Protein AF-A0A3M1FPE7-F1 (afdb_monomer_lite)

Structure (mmCIF, N/CA/C/O backbone):
data_AF-A0A3M1FPE7-F1
#
_entry.id   AF-A0A3M1FPE7-F1
#
loop_
_atom_site.group_PDB
_atom_site.id
_atom_site.type_symbol
_atom_site.label_atom_id
_atom_site.label_alt_id
_atom_site.label_comp_id
_atom_site.label_asym_id
_atom_site.label_entity_id
_atom_site.label_seq_id
_atom_site.pdbx_PDB_ins_code
_atom_site.Cartn_x
_atom_site.Cartn_y
_atom_site.Cartn_z
_atom_site.occupancy
_atom_site.B_iso_or_equiv
_atom_site.auth_seq_id
_atom_site.auth_comp_id
_atom_site.auth_asym_id
_atom_site.auth_atom_id
_atom_site.pdbx_PDB_model_num
ATOM 1 N N . MET A 1 1 ? -33.436 -4.280 18.629 1.00 36.81 1 MET A N 1
ATOM 2 C CA . MET A 1 1 ? -32.572 -5.250 17.925 1.00 36.81 1 MET A CA 1
ATOM 3 C C . MET A 1 1 ? -31.583 -4.452 17.100 1.00 36.81 1 MET A C 1
ATOM 5 O O . MET A 1 1 ? -31.954 -3.935 16.057 1.00 36.81 1 MET A O 1
ATOM 9 N N . GLU A 1 2 ? -30.370 -4.252 17.607 1.00 35.75 2 GLU A N 1
ATOM 10 C CA . GLU A 1 2 ? -29.309 -3.613 16.828 1.00 35.75 2 GLU A CA 1
ATOM 11 C C . GLU A 1 2 ? -28.816 -4.612 15.783 1.00 35.75 2 GLU A C 1
ATOM 13 O O . GLU A 1 2 ? -28.237 -5.649 16.110 1.00 35.75 2 GLU A O 1
ATOM 18 N N . THR A 1 3 ? -29.072 -4.328 14.508 1.00 38.91 3 THR A N 1
ATOM 19 C CA . THR A 1 3 ? -28.414 -5.035 13.415 1.00 38.91 3 THR A CA 1
ATOM 20 C C . THR A 1 3 ? -26.939 -4.658 13.471 1.00 38.91 3 THR A C 1
ATOM 22 O O . THR A 1 3 ? -26.558 -3.577 13.014 1.00 38.91 3 THR A O 1
ATOM 25 N N . LYS A 1 4 ? -26.098 -5.520 14.054 1.00 38.91 4 LYS A N 1
ATOM 26 C CA . LYS A 1 4 ? -24.651 -5.440 13.846 1.00 38.91 4 LYS A CA 1
ATOM 27 C C . LYS A 1 4 ? -24.434 -5.464 12.335 1.00 38.91 4 LYS A C 1
ATOM 29 O O . LYS A 1 4 ? -24.627 -6.502 11.704 1.00 38.91 4 LYS A O 1
ATOM 34 N N . LYS A 1 5 ? -24.098 -4.305 11.752 1.00 47.38 5 LYS A N 1
ATOM 35 C CA . LYS A 1 5 ? -23.572 -4.228 10.384 1.00 47.38 5 LYS A CA 1
ATOM 36 C C . LYS A 1 5 ? -22.479 -5.300 10.285 1.00 47.38 5 LYS A C 1
ATOM 38 O O . LYS A 1 5 ? -21.716 -5.415 11.251 1.00 47.38 5 LYS A O 1
ATOM 43 N N . PRO A 1 6 ? -22.441 -6.113 9.212 1.00 44.62 6 PRO A N 1
ATOM 44 C CA . PRO A 1 6 ? -21.461 -7.187 9.081 1.00 44.62 6 PRO A CA 1
ATOM 45 C C . PRO A 1 6 ? -20.092 -6.606 9.414 1.00 44.62 6 PRO A C 1
ATOM 47 O O . PRO A 1 6 ? -19.719 -5.582 8.844 1.00 44.62 6 PRO A O 1
ATOM 50 N N . GLY A 1 7 ? -19.441 -7.175 10.432 1.00 43.00 7 GLY A N 1
ATOM 51 C CA . GLY A 1 7 ? -18.243 -6.599 11.027 1.00 43.00 7 GLY A CA 1
ATOM 52 C C . GLY A 1 7 ? -17.244 -6.282 9.928 1.00 43.00 7 GLY A C 1
ATOM 53 O O . GLY A 1 7 ? -16.752 -7.187 9.255 1.00 43.00 7 GLY A O 1
ATOM 54 N N . PHE A 1 8 ? -16.992 -4.994 9.702 1.00 51.69 8 PHE A N 1
ATOM 55 C CA . PHE A 1 8 ? -15.898 -4.582 8.845 1.00 51.69 8 PHE A CA 1
ATOM 56 C C . PHE A 1 8 ? -14.634 -5.054 9.541 1.00 51.69 8 PHE A C 1
ATOM 58 O O . PHE A 1 8 ? -14.253 -4.517 10.575 1.00 51.69 8 PHE A O 1
ATOM 65 N N . ASN A 1 9 ? -14.049 -6.132 9.025 1.00 54.28 9 ASN A N 1
ATOM 66 C CA . ASN A 1 9 ? -12.791 -6.630 9.543 1.00 54.28 9 ASN A CA 1
ATOM 67 C C . ASN A 1 9 ? -11.736 -5.573 9.190 1.00 54.28 9 ASN A C 1
ATOM 69 O O . ASN A 1 9 ? -11.361 -5.443 8.018 1.00 54.28 9 ASN A O 1
ATOM 73 N N . PHE A 1 10 ? -11.378 -4.753 10.180 1.00 67.00 10 PHE A N 1
ATOM 74 C CA . PHE A 1 10 ? -10.311 -3.764 10.089 1.00 67.00 10 PHE A CA 1
ATOM 75 C C . PHE A 1 10 ? -9.018 -4.519 9.805 1.00 67.00 10 PHE A C 1
ATOM 77 O O . PHE A 1 10 ? -8.678 -5.457 10.522 1.00 67.00 10 PHE A O 1
ATOM 84 N N . GLY A 1 11 ? -8.362 -4.184 8.701 1.00 87.19 11 GLY A N 1
ATOM 85 C CA . GLY A 1 11 ? -7.264 -4.980 8.177 1.00 87.19 11 GLY A CA 1
ATOM 86 C C . GLY A 1 11 ? -6.594 -4.314 6.988 1.00 87.19 11 GLY A C 1
ATOM 87 O O . GLY A 1 11 ? -7.094 -3.332 6.431 1.00 87.19 11 GLY A O 1
ATOM 88 N N . VAL A 1 12 ? -5.446 -4.854 6.613 1.00 93.56 12 VAL A N 1
ATOM 89 C CA . VAL A 1 12 ? -4.646 -4.402 5.482 1.00 93.56 12 VAL A CA 1
ATOM 90 C C . VAL A 1 12 ? -5.029 -5.210 4.252 1.00 93.56 12 VAL A C 1
ATOM 92 O O . VAL A 1 12 ? -4.995 -6.441 4.256 1.00 93.56 12 VAL A O 1
ATOM 95 N N . VAL A 1 13 ? -5.371 -4.510 3.179 1.00 95.69 13 VAL A N 1
ATOM 96 C CA . VAL A 1 13 ? -5.630 -5.090 1.865 1.00 95.69 13 VAL A CA 1
ATOM 97 C C . VAL A 1 13 ? -4.527 -4.630 0.926 1.00 95.69 13 VAL A C 1
ATOM 99 O O . VAL A 1 13 ? -4.425 -3.446 0.618 1.00 95.69 13 VAL A O 1
ATOM 102 N N . LEU A 1 14 ? -3.711 -5.566 0.457 1.00 97.44 14 LEU A N 1
ATOM 103 C CA . LEU A 1 14 ? 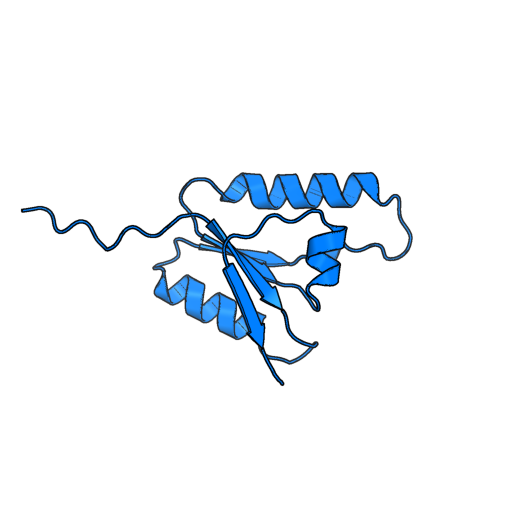-2.732 -5.306 -0.587 1.00 97.44 14 LEU A CA 1
ATOM 104 C C . LEU A 1 14 ? -3.435 -5.272 -1.950 1.00 97.44 14 LEU A C 1
ATOM 106 O O . LEU A 1 14 ? -4.204 -6.177 -2.276 1.00 97.44 14 LEU A O 1
ATOM 110 N N . VAL A 1 15 ? -3.155 -4.258 -2.763 1.00 97.81 15 VAL A N 1
ATOM 111 C CA . VAL A 1 15 ? -3.648 -4.123 -4.137 1.00 97.81 15 VAL A CA 1
ATOM 112 C C . VAL A 1 15 ? -2.451 -4.011 -5.075 1.00 97.81 15 VAL A C 1
ATOM 114 O O . VAL A 1 15 ? -1.720 -3.022 -5.030 1.00 97.81 15 VAL A O 1
ATOM 117 N N . THR A 1 16 ? -2.251 -5.019 -5.929 1.00 97.69 16 THR A N 1
ATOM 118 C CA . THR A 1 16 ? -1.147 -5.057 -6.905 1.00 97.69 16 THR A CA 1
ATOM 119 C C . THR A 1 16 ? -1.636 -5.071 -8.347 1.00 97.69 16 THR A C 1
ATOM 121 O O . THR A 1 16 ? -2.802 -5.339 -8.634 1.00 97.69 16 THR A O 1
ATOM 124 N N . GLY A 1 17 ? -0.731 -4.766 -9.272 1.00 96.00 17 GLY A N 1
ATOM 125 C CA . GLY A 1 17 ? -1.020 -4.618 -10.694 1.00 96.00 17 GLY A CA 1
ATOM 126 C C . GLY A 1 17 ? -0.021 -3.665 -11.336 1.00 96.00 17 GLY A C 1
ATOM 127 O O . GLY A 1 17 ? 0.555 -2.812 -10.658 1.00 96.00 17 GLY A O 1
ATOM 128 N N . LYS A 1 18 ? 0.172 -3.776 -12.650 1.00 92.81 18 LYS A N 1
ATOM 129 C CA . LYS A 1 18 ? 1.117 -2.924 -13.384 1.00 92.81 18 LYS A CA 1
ATOM 130 C C . LYS A 1 18 ? 0.727 -1.441 -13.321 1.00 92.81 18 LYS A C 1
ATOM 132 O O . LYS A 1 18 ? -0.390 -1.064 -12.943 1.00 92.81 18 LYS A O 1
ATOM 137 N N . SER A 1 19 ? 1.657 -0.569 -13.705 1.00 91.69 19 SER A N 1
ATOM 138 C CA . SER A 1 19 ? 1.354 0.845 -13.920 1.00 91.69 19 SER A CA 1
ATOM 139 C C . SER A 1 19 ? 0.243 0.978 -14.965 1.00 91.69 19 SER A C 1
ATOM 141 O O . SER A 1 19 ? 0.257 0.276 -15.973 1.00 91.69 19 SER A O 1
ATOM 143 N N . GLY A 1 20 ? -0.745 1.832 -14.698 1.00 92.56 20 GLY A N 1
ATOM 144 C CA . GLY A 1 20 ? -1.924 1.987 -15.555 1.00 92.56 20 GLY A CA 1
ATOM 145 C C . GLY A 1 20 ? -3.042 0.953 -15.350 1.00 92.56 20 GLY A C 1
ATOM 146 O O . GLY A 1 20 ? -4.113 1.137 -15.911 1.00 92.56 20 GLY A O 1
ATOM 147 N N . ALA A 1 21 ? -2.873 -0.065 -14.495 1.00 94.44 21 ALA A N 1
ATOM 148 C CA . ALA A 1 21 ? -3.895 -1.099 -14.256 1.00 94.44 21 ALA A CA 1
ATOM 149 C C . ALA A 1 21 ? -5.169 -0.606 -13.529 1.00 94.44 21 ALA A C 1
ATOM 151 O O . ALA A 1 21 ? -6.054 -1.398 -13.231 1.00 94.44 21 ALA A O 1
ATOM 152 N N . GLY A 1 22 ? -5.271 0.682 -13.183 1.00 95.19 22 GLY A N 1
ATOM 153 C CA . GLY A 1 22 ? -6.444 1.232 -12.490 1.00 95.19 22 GLY A CA 1
ATOM 154 C C . GLY A 1 22 ? -6.503 0.951 -10.981 1.00 95.19 22 GLY A C 1
ATOM 155 O O . GLY A 1 22 ? -7.578 1.036 -10.394 1.00 95.19 22 GLY A O 1
ATOM 156 N N . LYS A 1 23 ? -5.365 0.649 -10.334 1.00 96.44 23 LYS A N 1
ATOM 157 C CA . LYS A 1 23 ? -5.283 0.387 -8.881 1.00 96.44 23 LYS A CA 1
ATOM 158 C C . LYS A 1 23 ? -5.852 1.531 -8.039 1.00 96.44 23 LYS A C 1
ATOM 160 O O . LYS A 1 23 ? -6.746 1.292 -7.234 1.00 96.44 23 LYS A O 1
ATOM 165 N N . THR A 1 24 ? -5.386 2.761 -8.269 1.00 96.19 24 THR A N 1
ATOM 166 C CA . THR A 1 24 ? -5.884 3.965 -7.585 1.00 96.19 24 THR A CA 1
ATOM 167 C C . THR A 1 24 ? -7.399 4.086 -7.675 1.00 96.19 24 THR A C 1
ATOM 169 O O . THR A 1 24 ? -8.062 4.211 -6.652 1.00 96.19 24 THR A O 1
ATOM 172 N N . TRP A 1 25 ? -7.943 3.968 -8.889 1.00 96.38 25 TRP A N 1
ATOM 173 C CA . TRP A 1 25 ? -9.378 4.084 -9.135 1.00 96.38 25 TRP A CA 1
ATOM 174 C C . TRP A 1 25 ? -10.179 3.016 -8.379 1.00 96.38 25 TRP A C 1
ATOM 176 O O . TRP A 1 25 ? -11.180 3.326 -7.736 1.00 96.38 25 TRP A O 1
ATOM 186 N N . LEU A 1 26 ? -9.711 1.761 -8.396 1.00 95.88 26 LEU A N 1
ATOM 187 C CA . LEU A 1 26 ? -10.342 0.684 -7.635 1.00 95.88 26 LEU A CA 1
ATOM 188 C C . LEU A 1 26 ? -10.328 0.981 -6.130 1.00 95.88 26 LEU A C 1
ATOM 190 O O . LEU A 1 26 ? -11.343 0.799 -5.460 1.00 95.88 26 LEU A O 1
ATOM 194 N N . ILE A 1 27 ? -9.189 1.420 -5.591 1.00 96.25 27 ILE A N 1
ATOM 195 C CA . ILE A 1 27 ? -9.048 1.725 -4.164 1.00 96.25 27 ILE A CA 1
ATOM 196 C C . ILE A 1 27 ? -9.977 2.874 -3.762 1.00 96.25 27 ILE A C 1
ATOM 198 O O . ILE A 1 27 ? -10.662 2.766 -2.749 1.00 96.25 27 ILE A O 1
ATOM 202 N N . GLU A 1 28 ? -10.046 3.941 -4.555 1.00 95.62 28 GLU A N 1
ATOM 203 C CA . GLU A 1 28 ? -10.933 5.082 -4.303 1.00 95.62 28 GLU A CA 1
ATOM 204 C C . GLU A 1 28 ? -12.406 4.656 -4.285 1.00 95.62 28 GLU A C 1
ATOM 206 O O . GLU A 1 28 ? -13.105 4.920 -3.305 1.00 95.62 28 GLU A O 1
ATOM 211 N N . ALA A 1 29 ? -12.852 3.884 -5.281 1.00 94.75 29 ALA A N 1
ATOM 212 C CA . ALA A 1 29 ? -14.213 3.344 -5.318 1.00 94.75 29 ALA A CA 1
ATOM 213 C C . ALA A 1 29 ? -14.525 2.444 -4.105 1.00 94.75 29 ALA A C 1
ATOM 215 O O . ALA A 1 29 ? -15.641 2.441 -3.575 1.00 94.75 29 ALA A O 1
ATOM 216 N N . LEU A 1 30 ? -13.539 1.673 -3.630 1.00 93.06 30 LEU A N 1
ATOM 217 C CA . LEU A 1 30 ? -13.681 0.866 -2.419 1.00 93.06 30 LEU A CA 1
ATOM 218 C C . LEU A 1 30 ? -13.776 1.741 -1.163 1.00 93.06 30 LEU A C 1
ATOM 220 O O . LEU A 1 30 ? -14.630 1.471 -0.323 1.00 93.06 30 LEU A O 1
ATOM 224 N N . ILE A 1 31 ? -12.964 2.792 -1.035 1.00 93.06 31 ILE A N 1
ATOM 225 C CA . ILE A 1 31 ? -13.019 3.732 0.096 1.00 93.06 31 ILE A CA 1
ATOM 226 C C . ILE A 1 31 ? -14.385 4.430 0.162 1.00 93.06 31 ILE A C 1
ATOM 228 O O . ILE A 1 31 ? -14.983 4.505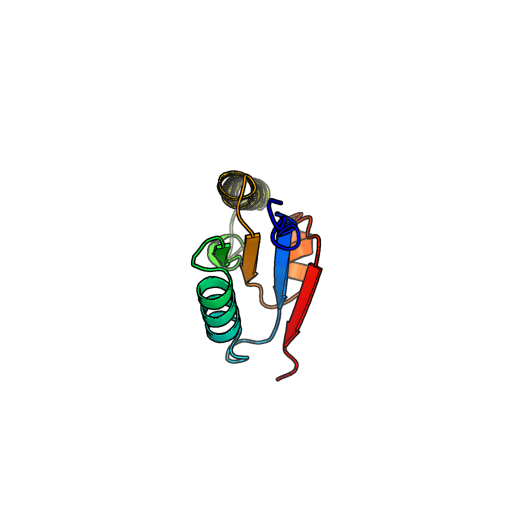 1.240 1.00 93.06 31 ILE A O 1
ATOM 232 N N . GLU A 1 32 ? -14.919 4.877 -0.976 1.00 92.12 32 GLU A N 1
ATOM 233 C CA . GLU A 1 32 ? -16.260 5.469 -1.061 1.00 92.12 32 GLU A CA 1
ATOM 234 C C . GLU A 1 32 ? -17.343 4.486 -0.608 1.00 92.12 32 GLU A C 1
ATOM 236 O O . GLU A 1 32 ? -18.189 4.821 0.224 1.00 92.12 32 GLU A O 1
ATOM 241 N N . LYS A 1 33 ? -17.278 3.231 -1.075 1.00 88.56 33 LYS A N 1
ATOM 242 C CA . LYS A 1 33 ? -18.214 2.171 -0.671 1.00 88.56 33 LYS A CA 1
ATOM 243 C C . LYS A 1 33 ? -18.154 1.866 0.830 1.00 88.56 33 LYS A C 1
ATOM 245 O O . LYS A 1 33 ? -19.164 1.470 1.412 1.00 88.56 33 LYS A O 1
ATOM 250 N N . GLN A 1 34 ? -16.995 2.060 1.458 1.00 83.81 34 GLN A N 1
ATOM 251 C CA . GLN A 1 34 ? -16.796 1.921 2.904 1.00 83.81 34 GLN A CA 1
ATOM 252 C C . GLN A 1 34 ? -17.284 3.140 3.707 1.00 83.81 34 GLN A C 1
ATOM 254 O O . GLN A 1 34 ? -17.095 3.188 4.924 1.00 83.81 34 GLN A O 1
ATOM 259 N N . GLY A 1 35 ? -17.887 4.143 3.058 1.00 83.75 35 GLY A N 1
ATOM 260 C CA . GLY A 1 35 ? -18.320 5.378 3.711 1.00 83.75 35 GLY A CA 1
ATOM 261 C C . GLY A 1 35 ? -17.150 6.184 4.276 1.00 83.75 35 GLY A C 1
ATOM 262 O O . GLY A 1 35 ? -17.285 6.792 5.334 1.00 83.75 35 GLY A O 1
ATOM 263 N N . GLY A 1 36 ? -15.982 6.123 3.626 1.00 78.69 36 GLY A N 1
ATOM 264 C CA . GLY A 1 36 ? -14.764 6.798 4.081 1.00 78.69 36 GLY A CA 1
ATOM 265 C C . GLY A 1 36 ? -14.050 6.109 5.247 1.00 78.69 36 GLY A C 1
ATOM 266 O O . GLY A 1 36 ? -13.034 6.617 5.719 1.00 78.69 36 GLY A O 1
ATOM 267 N N . ASN A 1 37 ? -14.517 4.940 5.706 1.00 87.44 37 ASN A N 1
ATOM 268 C CA . ASN A 1 37 ? -13.866 4.193 6.785 1.00 87.44 37 ASN A CA 1
ATOM 269 C C . ASN A 1 37 ? -12.696 3.314 6.299 1.00 87.44 37 ASN A C 1
ATOM 271 O O . ASN A 1 37 ? -12.527 2.154 6.690 1.00 87.44 37 ASN A O 1
ATOM 275 N N . ALA A 1 38 ? -11.909 3.870 5.386 1.00 92.62 38 ALA A N 1
ATOM 276 C CA . ALA A 1 38 ? -10.751 3.243 4.788 1.00 92.62 38 ALA A CA 1
ATOM 277 C C . ALA A 1 38 ? -9.761 4.313 4.317 1.00 92.62 38 ALA A C 1
ATOM 279 O O . ALA A 1 38 ? -10.131 5.469 4.118 1.00 92.62 38 ALA A O 1
ATOM 280 N N . ILE A 1 39 ? -8.504 3.927 4.139 1.00 94.50 39 ILE A N 1
ATOM 281 C CA . ILE A 1 39 ? -7.451 4.810 3.642 1.00 94.50 39 ILE A CA 1
ATOM 282 C C . ILE A 1 39 ? -6.607 4.096 2.594 1.00 94.50 39 ILE A C 1
ATOM 284 O O . ILE A 1 39 ? -6.471 2.874 2.621 1.00 94.50 39 ILE A O 1
ATOM 288 N N . ARG A 1 40 ? -6.031 4.877 1.683 1.00 95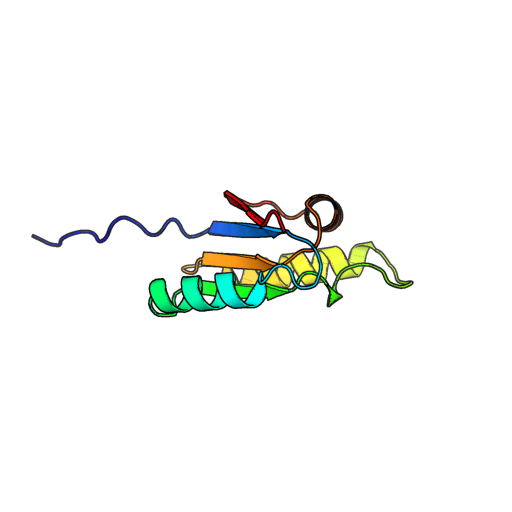.62 40 ARG A N 1
ATOM 289 C CA . ARG A 1 40 ? -5.027 4.431 0.723 1.00 95.62 40 ARG A CA 1
ATOM 290 C C . ARG A 1 40 ? -3.630 4.787 1.227 1.00 95.62 40 ARG A C 1
ATOM 292 O O . ARG A 1 40 ? -3.399 5.923 1.627 1.00 95.62 40 ARG A O 1
ATOM 299 N N . VAL A 1 41 ? -2.707 3.838 1.142 1.00 96.06 41 VAL A N 1
ATOM 300 C CA . VAL A 1 41 ? -1.270 4.033 1.354 1.00 96.06 41 VAL A CA 1
ATOM 301 C C . VAL A 1 41 ? -0.555 3.600 0.080 1.00 96.06 41 VAL A C 1
ATOM 303 O O . VAL A 1 41 ? -0.691 2.456 -0.346 1.00 96.06 41 VAL A O 1
ATOM 306 N N . ASP A 1 42 ? 0.186 4.511 -0.541 1.00 95.81 42 ASP A N 1
ATOM 307 C CA . ASP A 1 42 ? 1.042 4.193 -1.686 1.00 95.81 42 ASP A CA 1
ATOM 308 C C . ASP A 1 42 ? 2.392 3.671 -1.182 1.00 95.81 42 ASP A C 1
ATOM 310 O O . ASP A 1 42 ? 3.059 4.338 -0.388 1.00 95.81 42 ASP A O 1
ATOM 314 N N . SER A 1 43 ? 2.788 2.473 -1.615 1.00 94.56 43 SER A N 1
ATOM 315 C CA . SER A 1 43 ? 4.065 1.874 -1.231 1.00 94.56 43 SER A CA 1
ATOM 316 C C . SER A 1 43 ? 5.251 2.450 -2.009 1.00 94.56 43 SER A C 1
ATOM 318 O O . SER A 1 43 ? 6.389 2.313 -1.563 1.00 94.56 43 SER A O 1
ATOM 320 N N . SER A 1 44 ? 5.009 3.092 -3.158 1.00 92.31 44 SER A N 1
ATOM 321 C CA . SER A 1 44 ? 6.055 3.534 -4.084 1.00 92.31 44 SER A CA 1
ATOM 322 C C . SER A 1 44 ? 7.126 4.452 -3.469 1.00 92.31 44 SER A C 1
ATOM 324 O O 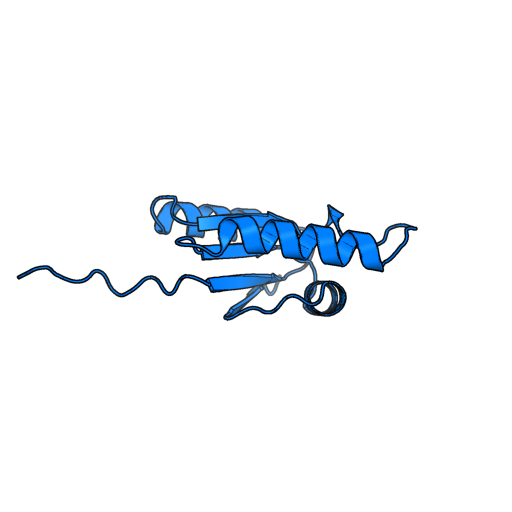. SER A 1 44 ? 8.301 4.236 -3.776 1.00 92.31 44 SER A O 1
ATOM 326 N N . PRO A 1 45 ? 6.816 5.395 -2.551 1.00 92.00 45 PRO A N 1
ATOM 327 C CA . PRO A 1 45 ? 7.826 6.291 -1.980 1.00 92.00 45 PRO A CA 1
ATOM 328 C C . PRO A 1 45 ? 8.807 5.608 -1.019 1.00 92.00 45 PRO A C 1
ATOM 330 O O . PRO A 1 45 ? 9.816 6.209 -0.662 1.00 92.00 45 PRO A O 1
ATOM 333 N N . TYR A 1 46 ? 8.496 4.387 -0.577 1.00 91.00 46 TYR A N 1
ATOM 334 C CA . TYR A 1 46 ? 9.270 3.629 0.411 1.00 91.00 46 TYR A CA 1
ATOM 335 C C . TYR A 1 46 ? 10.145 2.546 -0.230 1.00 91.00 46 TYR A C 1
ATOM 337 O O . TYR A 1 46 ? 10.906 1.862 0.455 1.00 91.00 46 TYR A O 1
ATOM 345 N N . LEU A 1 47 ? 10.024 2.359 -1.545 1.00 89.62 47 LEU A N 1
ATOM 346 C CA . LEU A 1 47 ? 10.869 1.443 -2.294 1.00 89.62 47 LEU A CA 1
ATOM 347 C C . LEU A 1 47 ? 12.198 2.138 -2.632 1.00 89.62 47 LEU A C 1
ATOM 349 O O . LEU A 1 47 ? 12.219 3.329 -2.952 1.00 89.62 47 LEU A O 1
ATOM 353 N N . PRO A 1 48 ? 13.331 1.425 -2.548 1.00 79.19 48 PRO A N 1
ATOM 354 C CA . PRO A 1 48 ? 14.640 2.033 -2.704 1.00 79.19 48 PRO A CA 1
ATOM 355 C C . PRO A 1 48 ? 14.851 2.510 -4.144 1.00 79.19 48 PRO A C 1
ATOM 357 O O . PRO A 1 48 ? 14.783 1.728 -5.088 1.00 79.19 48 PRO A O 1
ATOM 360 N N . LEU A 1 49 ? 15.180 3.795 -4.299 1.00 68.94 49 LEU A N 1
ATOM 361 C CA . LEU A 1 49 ? 15.778 4.322 -5.531 1.00 68.94 49 LEU A CA 1
ATOM 362 C C . LEU A 1 49 ? 17.317 4.281 -5.454 1.00 68.94 49 LEU A C 1
ATOM 364 O O . LEU A 1 49 ? 17.963 3.986 -6.454 1.00 68.94 49 LEU A O 1
ATOM 368 N N . SER A 1 50 ? 17.890 4.538 -4.265 1.00 59.38 50 SER A N 1
ATOM 369 C CA . SER A 1 50 ? 19.332 4.458 -3.943 1.00 59.38 50 SER A CA 1
ATOM 370 C C . SER A 1 50 ? 19.619 4.843 -2.468 1.00 59.38 50 SER A C 1
ATOM 372 O O . SER A 1 50 ? 20.404 5.755 -2.205 1.00 59.38 50 SER A O 1
ATOM 374 N N . GLY A 1 51 ? 18.935 4.234 -1.489 1.00 57.81 51 GLY A N 1
ATOM 375 C CA . GLY A 1 51 ? 18.986 4.642 -0.070 1.00 57.81 51 GLY A CA 1
ATOM 376 C C . GLY A 1 51 ? 19.157 3.482 0.919 1.00 57.81 51 GLY A C 1
ATOM 377 O O . GLY A 1 51 ? 19.156 2.321 0.523 1.00 57.81 51 GLY A O 1
ATOM 378 N N . SER A 1 52 ? 19.306 3.804 2.211 1.00 64.94 52 SER A N 1
ATOM 379 C CA . SER A 1 52 ? 19.392 2.811 3.295 1.00 64.94 52 SER A CA 1
ATOM 380 C C . SER A 1 52 ? 18.052 2.088 3.467 1.00 64.94 52 SER A C 1
ATOM 382 O O . SER A 1 52 ? 17.058 2.693 3.864 1.00 64.94 52 SER A O 1
ATOM 384 N N . GLU A 1 53 ? 18.019 0.792 3.158 1.00 72.81 53 GLU A N 1
ATOM 385 C CA . GLU A 1 53 ? 16.788 -0.007 3.070 1.00 72.81 53 GLU A CA 1
ATOM 386 C C . GLU A 1 53 ? 16.016 -0.113 4.396 1.00 72.81 53 GLU A C 1
ATOM 388 O O . GLU A 1 53 ? 14.794 -0.244 4.385 1.00 72.81 53 GLU A O 1
ATOM 393 N N . SER A 1 54 ? 16.697 -0.052 5.543 1.00 74.88 54 SER A N 1
ATOM 394 C CA . SER A 1 54 ? 16.064 -0.274 6.851 1.00 74.88 54 SER A CA 1
ATOM 395 C C . SER A 1 54 ? 15.142 0.871 7.278 1.00 74.88 54 SER A C 1
ATOM 397 O O . SER A 1 54 ? 14.063 0.615 7.809 1.00 74.88 54 SER A O 1
ATOM 399 N N . SER A 1 55 ? 15.512 2.129 7.006 1.00 83.19 55 SER A N 1
ATOM 400 C CA . SER A 1 55 ? 14.723 3.287 7.452 1.00 83.19 55 SER A CA 1
ATOM 401 C C . SER A 1 55 ? 13.405 3.426 6.693 1.00 83.19 55 SER A C 1
ATOM 403 O O . SER A 1 55 ? 12.397 3.826 7.271 1.00 83.19 55 SER A O 1
ATOM 405 N N . GLU A 1 56 ? 13.377 3.072 5.407 1.00 87.12 56 GLU A N 1
ATOM 406 C CA . GLU A 1 56 ? 12.157 3.180 4.599 1.00 87.12 56 GLU A CA 1
ATOM 407 C C . GLU A 1 56 ? 11.126 2.105 4.961 1.00 87.12 56 GLU A C 1
ATOM 409 O O . GLU A 1 56 ? 9.933 2.407 5.046 1.00 87.12 56 GLU A O 1
ATOM 414 N N . LYS A 1 57 ? 11.574 0.885 5.288 1.00 90.06 57 LYS A N 1
ATOM 415 C CA . LYS A 1 57 ? 10.696 -0.189 5.787 1.00 90.06 57 LYS A CA 1
ATOM 416 C C . LYS A 1 57 ? 10.018 0.202 7.097 1.00 90.06 57 LYS A C 1
ATOM 418 O O . LYS A 1 57 ? 8.807 0.042 7.234 1.00 90.06 57 LYS A O 1
ATOM 423 N N . GLU A 1 58 ? 10.776 0.754 8.042 1.00 90.44 58 GLU A N 1
ATOM 424 C CA . GLU A 1 58 ? 10.238 1.226 9.324 1.00 90.44 58 GLU A CA 1
ATOM 425 C C . GLU A 1 58 ? 9.242 2.375 9.134 1.00 90.44 58 GLU A C 1
ATOM 427 O O . GLU A 1 58 ? 8.153 2.357 9.713 1.00 90.44 58 GLU A O 1
ATOM 432 N N . ARG A 1 59 ? 9.566 3.351 8.273 1.00 91.38 59 ARG A N 1
ATOM 433 C CA . ARG A 1 59 ? 8.665 4.470 7.950 1.00 91.38 59 ARG A CA 1
ATOM 434 C C . ARG A 1 59 ? 7.360 3.993 7.321 1.00 91.38 59 ARG A C 1
ATOM 436 O O . ARG A 1 59 ? 6.298 4.496 7.685 1.00 91.38 59 ARG A O 1
ATOM 443 N N . PHE A 1 60 ? 7.428 3.027 6.410 1.00 94.00 60 PHE A N 1
ATOM 444 C CA . PHE A 1 60 ? 6.247 2.435 5.792 1.00 94.00 60 PHE A CA 1
ATOM 445 C C . PHE A 1 60 ? 5.381 1.689 6.815 1.00 94.00 60 PHE A C 1
ATOM 447 O O . PHE A 1 60 ? 4.172 1.908 6.884 1.00 94.00 60 PHE A O 1
ATOM 454 N N . GLN A 1 61 ? 5.989 0.854 7.663 1.00 91.38 61 GLN A N 1
ATOM 455 C CA . GLN A 1 61 ? 5.264 0.133 8.713 1.00 91.38 61 GLN A CA 1
ATOM 456 C C . GLN A 1 61 ? 4.599 1.085 9.706 1.00 91.38 61 GLN A C 1
ATOM 458 O O . GLN A 1 61 ? 3.444 0.868 10.074 1.00 91.38 61 GLN A O 1
ATOM 463 N N . ALA A 1 62 ? 5.293 2.155 10.101 1.00 91.31 62 ALA A N 1
ATOM 464 C CA . ALA A 1 62 ? 4.727 3.196 10.946 1.00 91.31 62 ALA A CA 1
ATOM 465 C C . ALA A 1 62 ? 3.530 3.879 10.268 1.00 91.31 62 ALA A C 1
ATOM 467 O O . ALA A 1 62 ? 2.524 4.127 10.929 1.00 91.31 62 ALA A O 1
ATOM 468 N N . GLU A 1 63 ? 3.597 4.147 8.961 1.00 93.06 63 GLU A N 1
ATOM 469 C CA . GLU A 1 63 ? 2.474 4.730 8.223 1.00 93.06 63 GLU A CA 1
ATOM 470 C C . GLU A 1 63 ? 1.263 3.794 8.188 1.00 93.06 63 GLU A C 1
ATOM 472 O O . GLU A 1 63 ? 0.162 4.212 8.534 1.00 93.06 63 GLU A O 1
ATOM 477 N N . VAL A 1 64 ? 1.451 2.509 7.877 1.00 91.50 64 VAL A N 1
ATOM 478 C CA . VAL A 1 64 ? 0.359 1.522 7.915 1.00 91.50 64 VAL A CA 1
ATOM 479 C C . VAL A 1 64 ? -0.214 1.380 9.333 1.00 91.50 64 VAL A C 1
ATOM 481 O O . VAL A 1 64 ? -1.432 1.304 9.503 1.00 91.50 64 VAL A O 1
ATOM 484 N N . ALA A 1 65 ? 0.639 1.368 10.363 1.00 88.38 65 ALA A N 1
ATOM 485 C CA . ALA A 1 65 ? 0.226 1.205 11.755 1.00 88.38 65 ALA A CA 1
ATOM 486 C C . ALA A 1 65 ? -0.638 2.367 12.267 1.00 88.38 65 ALA A C 1
ATOM 488 O O . ALA A 1 65 ? -1.621 2.109 12.960 1.00 88.38 65 ALA A O 1
ATOM 489 N N . LYS A 1 66 ? -0.346 3.617 11.872 1.00 88.19 66 LYS A N 1
ATOM 490 C CA . LYS A 1 66 ? -1.153 4.802 12.240 1.00 88.19 66 LYS A CA 1
ATOM 491 C C . LYS A 1 66 ? -2.632 4.659 11.884 1.00 88.19 66 LYS A C 1
ATOM 493 O O . LYS A 1 66 ? -3.475 5.267 12.536 1.00 88.19 66 LYS A O 1
ATOM 498 N N . HIS A 1 67 ? -2.941 3.888 10.842 1.00 84.06 67 HIS A N 1
ATOM 499 C CA . HIS A 1 67 ? -4.294 3.779 10.297 1.00 84.06 67 HIS A CA 1
ATOM 500 C C . HIS A 1 67 ? -4.947 2.414 10.528 1.00 84.06 67 HIS A C 1
ATOM 502 O O . HIS A 1 67 ? -6.107 2.239 10.165 1.00 84.06 67 HIS A O 1
ATOM 508 N N . LYS A 1 68 ? -4.236 1.444 11.120 1.00 74.31 68 LYS A N 1
ATOM 509 C CA . LYS A 1 68 ? -4.765 0.089 11.360 1.00 74.31 68 LYS A CA 1
ATOM 510 C C . LYS A 1 68 ? -5.906 0.056 12.381 1.00 74.31 68 LYS A C 1
ATOM 512 O O . LYS A 1 68 ? -6.736 -0.850 12.335 1.00 74.31 68 LYS A O 1
ATOM 517 N N . GLU A 1 69 ? -5.972 1.023 13.293 1.00 79.12 69 GLU A N 1
ATOM 518 C CA . GLU A 1 69 ? -7.034 1.084 14.296 1.00 79.12 69 GLU A CA 1
ATOM 519 C C . GLU A 1 69 ? -8.329 1.651 13.696 1.00 79.12 69 GLU A C 1
ATOM 521 O O . GLU A 1 69 ? -8.450 2.839 13.403 1.00 79.12 69 GLU A O 1
ATOM 526 N N . GLY A 1 70 ? -9.324 0.781 13.508 1.00 80.25 70 GLY A N 1
ATOM 527 C CA . GLY A 1 70 ? -10.687 1.182 13.149 1.00 80.25 70 GLY A CA 1
ATOM 528 C C . GLY A 1 70 ? -10.924 1.520 11.674 1.00 80.25 70 GLY A C 1
ATOM 529 O O . GLY A 1 70 ? -12.042 1.908 11.332 1.00 80.25 70 GLY A O 1
ATOM 530 N N . LYS A 1 71 ? -9.932 1.334 10.790 1.00 88.00 71 LYS A N 1
ATOM 531 C CA . LYS A 1 71 ? -10.065 1.529 9.335 1.00 88.00 71 LYS A CA 1
ATOM 532 C C . LYS A 1 71 ? -9.535 0.335 8.544 1.00 88.00 71 LYS A C 1
ATOM 534 O O . LYS A 1 71 ? -8.716 -0.445 9.022 1.00 88.00 71 LYS A O 1
ATOM 539 N N . VAL A 1 72 ? -10.004 0.198 7.305 1.00 92.12 72 VAL A N 1
ATOM 540 C CA . VAL A 1 72 ? -9.359 -0.675 6.311 1.00 92.12 72 VAL A CA 1
ATOM 541 C C . VAL A 1 72 ? -8.211 0.092 5.657 1.00 92.12 72 VAL A C 1
ATOM 543 O O . VAL A 1 72 ? -8.405 1.216 5.196 1.00 92.12 72 VAL A O 1
ATOM 546 N N . VAL A 1 73 ? -7.025 -0.505 5.593 1.00 95.12 73 VAL A N 1
ATOM 547 C CA . VAL A 1 73 ? -5.857 0.106 4.945 1.00 95.12 73 VAL A CA 1
ATOM 548 C C . VAL A 1 73 ? -5.635 -0.576 3.603 1.00 95.12 73 VAL A C 1
ATOM 550 O O . VAL A 1 73 ? -5.242 -1.737 3.553 1.00 95.12 73 VAL A O 1
ATOM 553 N N . TYR A 1 74 ? -5.886 0.134 2.510 1.00 96.56 74 TYR A N 1
ATOM 554 C CA . TYR A 1 74 ? -5.545 -0.317 1.168 1.00 96.56 74 TYR A CA 1
ATOM 555 C C . TYR A 1 74 ? -4.116 0.103 0.847 1.00 96.56 74 TYR A C 1
ATOM 557 O O . TYR A 1 74 ? -3.837 1.295 0.732 1.00 96.56 74 TYR A O 1
ATOM 565 N N . VAL A 1 75 ? -3.218 -0.865 0.698 1.00 96.94 75 VAL A N 1
ATOM 566 C CA . VAL A 1 75 ? -1.848 -0.610 0.251 1.00 96.94 75 VAL A CA 1
ATOM 567 C C . VAL A 1 75 ? -1.776 -0.833 -1.249 1.00 96.94 75 VAL A C 1
ATOM 569 O O . VAL A 1 75 ? -2.037 -1.934 -1.725 1.00 96.94 75 VAL A O 1
ATOM 572 N N . GLU A 1 76 ? -1.403 0.201 -1.988 1.00 97.38 76 GLU A N 1
ATOM 573 C CA . GLU A 1 76 ? -1.129 0.105 -3.415 1.00 97.38 76 GLU A CA 1
ATOM 574 C C . GLU A 1 76 ? 0.342 -0.225 -3.655 1.00 97.38 76 GLU A C 1
ATOM 576 O O . GLU A 1 76 ? 1.214 0.483 -3.160 1.00 97.38 76 GLU A O 1
ATOM 581 N N . ALA A 1 77 ? 0.603 -1.268 -4.443 1.00 95.88 77 ALA A N 1
ATOM 582 C CA . ALA A 1 77 ? 1.941 -1.675 -4.862 1.00 95.88 77 ALA A CA 1
ATOM 583 C C . ALA A 1 77 ? 1.940 -2.135 -6.331 1.00 95.88 77 ALA A C 1
ATOM 585 O O . ALA A 1 77 ? 0.881 -2.370 -6.921 1.00 95.88 77 ALA A O 1
ATOM 586 N N . GLN A 1 78 ? 3.111 -2.256 -6.961 1.00 94.56 78 GLN A N 1
ATOM 587 C CA . GLN A 1 78 ? 3.197 -2.794 -8.325 1.00 94.56 78 GLN A CA 1
ATOM 588 C C . GLN A 1 78 ? 3.147 -4.322 -8.295 1.00 94.56 78 GLN A C 1
ATOM 590 O O . GLN A 1 78 ? 2.397 -4.941 -9.055 1.00 94.56 78 GLN A O 1
ATOM 595 N N . ASP A 1 79 ? 3.899 -4.919 -7.373 1.00 93.31 79 ASP A N 1
ATOM 596 C CA . ASP A 1 79 ? 4.099 -6.358 -7.253 1.00 93.31 79 ASP A CA 1
ATOM 597 C C . ASP A 1 79 ? 3.966 -6.816 -5.792 1.00 93.31 79 ASP A C 1
ATOM 599 O O . ASP A 1 79 ? 4.080 -6.027 -4.855 1.00 93.31 79 ASP A O 1
ATOM 603 N N . VAL A 1 80 ? 3.733 -8.111 -5.581 1.00 94.31 80 VAL A N 1
ATOM 604 C CA . VAL A 1 80 ? 3.739 -8.703 -4.233 1.00 94.31 80 VAL A CA 1
ATOM 605 C C . VAL A 1 80 ? 5.133 -8.605 -3.607 1.00 94.31 80 VAL A C 1
ATOM 607 O O . VAL A 1 80 ? 5.246 -8.386 -2.405 1.00 94.31 80 VAL A O 1
ATOM 610 N N . ARG A 1 81 ? 6.191 -8.657 -4.421 1.00 93.31 81 ARG A N 1
ATOM 611 C CA . ARG A 1 81 ? 7.583 -8.499 -3.973 1.00 93.31 81 ARG A CA 1
ATOM 612 C C . ARG A 1 81 ? 7.860 -7.144 -3.322 1.00 93.31 81 ARG A C 1
ATOM 614 O O . ARG A 1 81 ? 8.701 -7.065 -2.433 1.00 93.31 81 ARG A O 1
ATOM 621 N N . ASP A 1 82 ? 7.137 -6.093 -3.710 1.00 92.94 82 ASP A N 1
ATOM 622 C CA . ASP A 1 82 ? 7.244 -4.778 -3.064 1.00 92.94 82 ASP A CA 1
ATOM 623 C C . ASP A 1 82 ? 6.740 -4.852 -1.614 1.00 92.94 82 ASP A C 1
ATOM 625 O O . ASP A 1 82 ? 7.355 -4.314 -0.694 1.00 92.94 82 ASP A O 1
ATOM 629 N N . ALA A 1 83 ? 5.633 -5.568 -1.397 1.00 92.12 83 ALA A N 1
ATOM 630 C CA . ALA A 1 83 ? 5.069 -5.797 -0.072 1.00 92.12 83 ALA A CA 1
ATOM 631 C C . ALA A 1 83 ? 5.980 -6.689 0.787 1.00 92.12 83 ALA A C 1
ATOM 633 O O . ALA A 1 83 ? 6.176 -6.398 1.967 1.00 92.12 83 ALA A O 1
ATOM 634 N N . GLU A 1 84 ? 6.578 -7.727 0.195 1.00 92.56 84 GLU A N 1
ATOM 635 C CA . GLU A 1 84 ? 7.576 -8.576 0.859 1.00 92.56 84 GLU A CA 1
ATOM 636 C C . GLU A 1 84 ? 8.810 -7.768 1.267 1.00 92.56 84 GLU A C 1
ATOM 638 O O . GLU A 1 84 ? 9.241 -7.839 2.417 1.00 92.56 84 GLU A O 1
ATOM 643 N N . PHE A 1 85 ? 9.343 -6.937 0.365 1.00 91.81 85 PHE A N 1
ATOM 644 C CA . PHE A 1 85 ? 10.471 -6.059 0.665 1.00 91.81 85 PHE A CA 1
ATOM 645 C C . PHE A 1 85 ? 10.171 -5.152 1.864 1.00 91.81 85 PHE A C 1
ATOM 647 O O . PHE A 1 85 ? 11.013 -5.009 2.756 1.00 91.81 85 PHE A O 1
ATOM 654 N N . LEU A 1 86 ? 8.969 -4.575 1.904 1.00 92.44 86 LEU A N 1
ATOM 655 C CA . LEU A 1 86 ? 8.509 -3.678 2.963 1.00 92.44 86 LEU A CA 1
ATOM 656 C C . LEU A 1 86 ? 8.105 -4.394 4.265 1.00 92.44 86 LEU A C 1
ATOM 658 O O . LEU A 1 86 ? 7.731 -3.729 5.236 1.00 92.44 86 LEU A O 1
ATOM 662 N N . ASN A 1 87 ? 8.202 -5.729 4.319 1.00 93.06 87 ASN A N 1
ATOM 663 C CA . ASN A 1 87 ? 7.707 -6.562 5.418 1.00 93.06 87 ASN A CA 1
ATOM 664 C C . ASN A 1 87 ? 6.229 -6.271 5.749 1.00 93.06 87 ASN A C 1
ATOM 666 O O . ASN A 1 87 ? 5.823 -6.228 6.914 1.00 93.06 87 ASN A O 1
ATOM 670 N N . LEU A 1 88 ? 5.413 -6.030 4.721 1.00 92.88 88 LEU A N 1
ATOM 671 C CA . LEU A 1 88 ? 3.989 -5.790 4.893 1.00 92.88 88 LEU A CA 1
ATOM 672 C C . LEU A 1 88 ? 3.270 -7.094 5.231 1.00 92.88 88 LEU A C 1
ATOM 674 O O . LEU A 1 88 ? 3.196 -8.005 4.411 1.00 92.88 88 LEU A O 1
ATOM 678 N N . ASN A 1 89 ? 2.641 -7.135 6.401 1.00 91.44 89 ASN A N 1
ATOM 679 C CA . ASN A 1 89 ? 1.664 -8.169 6.718 1.00 91.44 89 ASN A CA 1
ATOM 680 C C . ASN A 1 89 ? 0.260 -7.699 6.304 1.00 91.44 89 ASN A C 1
ATOM 682 O O . ASN A 1 89 ? -0.221 -6.681 6.821 1.00 91.44 89 ASN A O 1
ATOM 686 N N . PHE A 1 90 ? -0.372 -8.421 5.376 1.00 93.00 90 PHE A N 1
ATOM 687 C CA . PHE A 1 90 ? -1.689 -8.105 4.821 1.00 93.00 90 PHE A CA 1
ATOM 688 C C . PHE A 1 90 ? -2.680 -9.259 5.001 1.00 93.00 90 PHE A C 1
ATOM 690 O O . PHE A 1 90 ? -2.326 -10.428 4.891 1.00 93.00 90 PHE A O 1
ATOM 697 N N . ASP A 1 91 ? -3.946 -8.922 5.244 1.00 92.94 91 ASP A N 1
ATOM 698 C CA . ASP A 1 91 ? -5.018 -9.894 5.485 1.00 92.94 91 ASP A CA 1
ATOM 699 C C . ASP A 1 91 ? -5.635 -10.401 4.179 1.00 92.94 91 ASP A C 1
ATOM 701 O O . ASP A 1 91 ? -6.181 -11.502 4.103 1.00 92.94 91 ASP A O 1
ATOM 705 N N . ARG A 1 92 ? -5.611 -9.553 3.146 1.00 93.50 92 ARG A N 1
ATOM 706 C CA . ARG A 1 92 ? -6.196 -9.817 1.830 1.00 93.50 92 ARG A CA 1
ATOM 707 C C . ARG A 1 92 ? -5.318 -9.237 0.737 1.00 93.50 92 ARG A C 1
ATOM 709 O O . ARG A 1 92 ? -4.676 -8.208 0.929 1.00 93.50 92 ARG A O 1
ATOM 7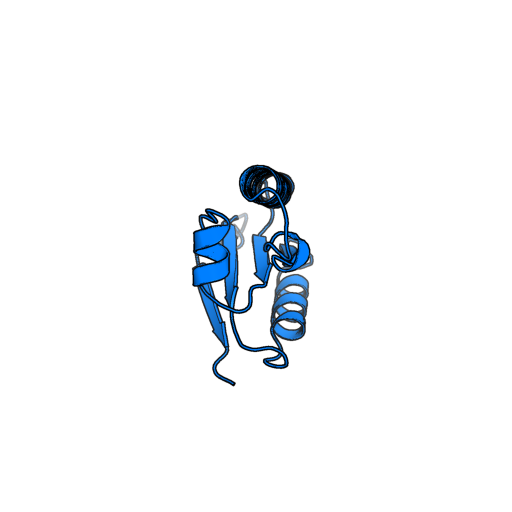16 N N . HIS A 1 93 ? -5.363 -9.868 -0.428 1.00 95.56 93 HIS A N 1
ATOM 717 C CA . HIS A 1 93 ? -4.651 -9.427 -1.619 1.00 95.56 93 HIS A CA 1
ATOM 718 C C . HIS A 1 93 ? -5.593 -9.404 -2.821 1.00 95.56 93 HIS A C 1
ATOM 720 O O . HIS A 1 93 ? -6.326 -10.360 -3.069 1.00 95.56 93 HIS A O 1
ATOM 726 N N . ILE A 1 94 ? -5.587 -8.288 -3.544 1.00 95.81 94 ILE A N 1
ATOM 727 C CA . ILE A 1 94 ? -6.278 -8.098 -4.814 1.00 95.81 94 ILE A CA 1
ATOM 728 C C . ILE A 1 94 ? -5.205 -7.850 -5.870 1.00 95.81 94 ILE A C 1
ATOM 730 O O . ILE A 1 94 ? -4.426 -6.906 -5.756 1.00 95.81 94 ILE A O 1
ATOM 734 N N . HIS A 1 95 ? -5.177 -8.675 -6.909 1.00 96.81 95 HIS A N 1
ATOM 735 C CA . HIS A 1 95 ? -4.310 -8.461 -8.059 1.00 96.81 95 HIS A CA 1
ATOM 736 C C . HIS A 1 95 ? -5.147 -8.083 -9.278 1.00 96.81 95 HIS A C 1
ATOM 738 O O . HIS A 1 95 ? -6.100 -8.783 -9.622 1.00 96.81 95 HIS A O 1
ATOM 744 N N . ILE A 1 96 ? -4.794 -6.977 -9.932 1.00 95.06 96 ILE A N 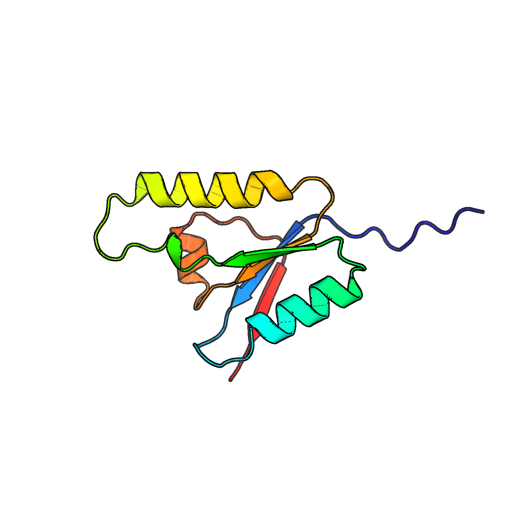1
ATOM 745 C CA . ILE A 1 96 ? -5.446 -6.540 -11.163 1.00 95.06 96 ILE A CA 1
ATOM 746 C C . ILE A 1 96 ? -4.657 -7.079 -12.356 1.00 95.06 96 ILE A C 1
ATOM 748 O O . ILE A 1 96 ? -3.543 -6.630 -12.635 1.00 95.06 96 ILE A O 1
ATOM 752 N N . HIS A 1 97 ? -5.259 -8.034 -13.064 1.00 84.75 97 HIS A N 1
ATOM 753 C CA . HIS A 1 97 ? -4.758 -8.531 -14.340 1.00 84.75 97 HIS A CA 1
ATOM 754 C C . HIS A 1 97 ? -5.144 -7.541 -15.445 1.00 84.75 97 HIS A C 1
ATOM 756 O O . HIS A 1 97 ? -6.297 -7.503 -15.872 1.00 84.75 97 HIS A O 1
ATOM 762 N N . SER A 1 98 ? -4.184 -6.724 -15.872 1.00 66.81 98 SER A N 1
ATOM 763 C CA . SER A 1 98 ? -4.291 -5.823 -17.028 1.00 66.81 98 SER A CA 1
ATOM 764 C C . SER A 1 98 ? -3.267 -6.190 -18.089 1.00 66.81 98 SER A C 1
ATOM 766 O O . SER A 1 98 ? -2.085 -6.367 -17.690 1.00 66.81 98 SER A O 1
#

Foldseek 3Di:
DDDPDPDPPQWEEEEAAAVPLCRVVVVVVVCVVVVNQADEDELVVLDDPPDDNVVSLVVSVVVQVVNSPRGYYYYYDHDVVSCVSSVNDGPYYHYRDD

Secondary structure (DSSP, 8-state):
-----------EEEEE--TTSSHHHHHHHHHHHTTT-EEEEESGGGS-SSS-HHHHHHHHHHHHHHHHTTSEEEEE-SSHHHHHHTT---SEEEE---

pLDDT: mean 85.34, std 15.82, range [35.75, 97.81]

Radius of gyration: 14.3 Å; chains: 1; bounding box: 52×17×35 Å

Sequence (98 aa):
METKKPGFNFGVVLVTGKSGAGKTWLIEALIEKQGGNAIRVDSSPYLPLSGSESSEKERFQAEVAKHKEGKVVYVEAQDVRDAEFLNLNFDRHIHIHS